Protein AF-A0AAD6QHA1-F1 (afdb_monomer)

Secondary structure (DSSP, 8-state):
---TTSS-S-SSS--HHHHH--GGG-------PPPB-TTSPBP-TT-----------PPSS-EEEEPBTTBB--TTTTT--S-EEEEE-EEETTEEE-TTSTT---

Sequence (106 aa):
MVDWTRGMIEDDDSAVDVKTIDLSTAHYLNFSIRVLDKDGNPAKPGDLLAVEISNWGPLPRDEWGSFDRENGGGSLTGHFPCATKAAIWYFEGIYTYSPQIPSTRG

Mean predicted aligned error: 6.44 Å

Structure (mmCIF, N/CA/C/O backbone):
data_AF-A0AAD6QHA1-F1
#
_entry.id   AF-A0AAD6QHA1-F1
#
loop_
_atom_site.group_PDB
_atom_site.id
_atom_site.type_symbol
_atom_site.label_atom_id
_atom_site.label_alt_id
_atom_site.label_comp_id
_atom_site.label_asym_id
_atom_site.label_entity_id
_atom_site.label_seq_id
_atom_site.pdbx_PDB_ins_code
_atom_site.Cartn_x
_atom_site.Cartn_y
_atom_site.Cartn_z
_atom_site.occupancy
_atom_site.B_iso_or_equiv
_atom_site.auth_seq_id
_atom_site.auth_comp_id
_atom_site.auth_asym_id
_atom_site.auth_atom_id
_atom_site.pdbx_PDB_model_num
ATOM 1 N N . MET A 1 1 ? -13.466 5.765 -4.783 1.00 72.44 1 MET A N 1
ATOM 2 C CA . MET A 1 1 ? -12.258 5.728 -3.933 1.00 72.44 1 MET A CA 1
ATOM 3 C C . MET A 1 1 ? -11.069 5.758 -4.879 1.00 72.44 1 MET A C 1
ATOM 5 O O . MET A 1 1 ? -11.236 5.327 -6.012 1.00 72.44 1 MET A O 1
ATOM 9 N N . VAL A 1 2 ? -9.958 6.362 -4.476 1.00 83.19 2 VAL A N 1
ATOM 10 C CA . VAL A 1 2 ? -8.706 6.358 -5.247 1.00 83.19 2 VAL A CA 1
ATOM 11 C C . VAL A 1 2 ? -7.726 5.452 -4.519 1.00 83.19 2 VAL A C 1
ATOM 13 O O . VAL A 1 2 ? -7.863 5.292 -3.301 1.00 83.19 2 VAL A O 1
ATOM 16 N N . ASP A 1 3 ? -6.776 4.861 -5.233 1.00 86.12 3 ASP A N 1
ATOM 17 C CA . ASP A 1 3 ? -5.660 4.186 -4.586 1.00 86.12 3 ASP A CA 1
ATOM 18 C C . ASP A 1 3 ? -4.821 5.208 -3.793 1.00 86.12 3 ASP A C 1
ATOM 20 O O . ASP A 1 3 ? -4.976 6.431 -3.902 1.00 86.12 3 ASP A O 1
ATOM 24 N N . TRP A 1 4 ? -3.925 4.701 -2.956 1.00 87.50 4 TRP A N 1
ATOM 25 C CA . TRP A 1 4 ? -3.149 5.515 -2.025 1.00 87.50 4 TRP A CA 1
ATOM 26 C C . TRP A 1 4 ? -2.196 6.516 -2.700 1.00 87.50 4 TRP A C 1
ATOM 28 O O . TRP A 1 4 ? -1.813 7.489 -2.045 1.00 87.50 4 TRP A O 1
ATOM 38 N N . THR A 1 5 ? -1.874 6.320 -3.984 1.00 88.31 5 THR A N 1
ATOM 39 C CA . THR A 1 5 ? -1.068 7.228 -4.816 1.00 88.31 5 THR A CA 1
ATOM 40 C C . THR A 1 5 ? -1.906 8.219 -5.621 1.00 88.31 5 THR A C 1
ATOM 42 O O . THR A 1 5 ? -1.347 9.138 -6.210 1.00 88.31 5 THR A O 1
ATOM 45 N N . ARG A 1 6 ? -3.241 8.072 -5.632 1.00 86.56 6 ARG A N 1
ATOM 46 C CA . ARG A 1 6 ? -4.174 8.834 -6.484 1.00 86.56 6 ARG A CA 1
ATOM 47 C C . ARG A 1 6 ? -3.962 8.585 -7.984 1.00 86.56 6 ARG A C 1
ATOM 49 O O . ARG A 1 6 ? -4.120 9.498 -8.792 1.00 86.56 6 ARG A O 1
ATOM 56 N N . GLY A 1 7 ? -3.653 7.349 -8.351 1.00 85.69 7 GLY A N 1
ATOM 57 C CA . GLY A 1 7 ? -3.519 6.899 -9.733 1.00 85.69 7 GLY A CA 1
ATOM 58 C C . GLY A 1 7 ? -2.256 7.415 -10.407 1.00 85.69 7 GLY A C 1
ATOM 59 O O . GLY A 1 7 ? -2.292 7.715 -11.595 1.00 85.69 7 GLY A O 1
ATOM 60 N N . MET A 1 8 ? -1.178 7.612 -9.641 1.00 87.50 8 MET A N 1
ATOM 61 C CA . MET A 1 8 ? 0.118 8.034 -10.188 1.00 87.50 8 MET A CA 1
ATOM 62 C C . MET A 1 8 ? 0.932 6.867 -10.749 1.00 87.50 8 MET A C 1
ATOM 64 O O . MET A 1 8 ? 1.867 7.106 -11.505 1.00 87.50 8 MET A O 1
ATOM 68 N N . ILE A 1 9 ? 0.610 5.638 -10.344 1.00 87.88 9 ILE A N 1
ATOM 69 C CA . ILE A 1 9 ? 1.168 4.419 -10.931 1.00 87.88 9 ILE A CA 1
ATOM 70 C C . ILE A 1 9 ? 0.294 4.040 -12.130 1.00 87.88 9 ILE A C 1
ATOM 72 O O . ILE A 1 9 ? -0.930 4.181 -12.058 1.00 87.88 9 ILE A O 1
ATOM 76 N N . GLU A 1 10 ? 0.934 3.673 -13.240 1.00 87.25 10 GLU A N 1
ATOM 77 C CA . GLU A 1 10 ? 0.264 3.340 -14.498 1.00 87.25 10 GLU A CA 1
ATOM 78 C C . GLU A 1 10 ? 0.381 1.843 -14.843 1.00 87.25 10 GLU A C 1
ATOM 80 O O . GLU A 1 10 ? 1.374 1.177 -14.548 1.00 87.25 10 GLU A O 1
ATOM 85 N N . ASP A 1 11 ? -0.616 1.315 -15.560 1.00 87.38 11 ASP A N 1
ATOM 86 C CA . ASP A 1 11 ? -0.611 -0.035 -16.145 1.00 87.38 11 ASP A CA 1
ATOM 87 C C . ASP A 1 11 ? 0.261 -0.076 -17.416 1.00 87.38 11 ASP A C 1
ATOM 89 O O . ASP A 1 11 ? -0.239 -0.064 -18.546 1.00 87.38 11 ASP A O 1
ATOM 93 N N . ASP A 1 12 ? 1.580 -0.046 -17.232 1.00 86.94 12 ASP A N 1
ATOM 94 C CA . ASP A 1 12 ? 2.583 -0.176 -18.293 1.00 86.94 12 ASP A CA 1
ATOM 95 C C . ASP A 1 12 ? 3.800 -1.010 -17.839 1.00 86.94 12 ASP A C 1
ATOM 97 O O . ASP A 1 12 ? 3.921 -1.372 -16.677 1.00 86.94 12 ASP A O 1
ATOM 101 N N . ASP A 1 13 ? 4.744 -1.323 -18.728 1.00 86.25 13 ASP A N 1
ATOM 102 C CA . ASP A 1 13 ? 5.968 -2.060 -18.354 1.00 86.25 13 ASP A CA 1
ATOM 103 C C . ASP A 1 13 ? 7.131 -1.134 -17.921 1.00 86.25 13 ASP A C 1
ATOM 105 O O . ASP A 1 13 ? 8.304 -1.522 -17.935 1.00 86.25 13 ASP A O 1
ATOM 109 N N . SER A 1 14 ? 6.833 0.111 -17.539 1.00 89.12 14 SER A N 1
ATOM 110 C CA . SER A 1 14 ? 7.798 1.112 -17.079 1.00 89.12 14 SER A CA 1
ATOM 111 C C . SER A 1 14 ? 7.792 1.222 -15.555 1.00 89.12 14 SER A C 1
ATOM 113 O O . SER A 1 14 ? 6.752 1.201 -14.918 1.00 89.12 14 SER A O 1
ATOM 115 N N . ALA A 1 15 ? 8.965 1.380 -14.939 1.00 89.50 15 ALA A N 1
ATOM 116 C CA . ALA A 1 15 ? 9.081 1.654 -13.499 1.00 89.50 15 ALA A CA 1
ATOM 117 C C . ALA A 1 15 ? 9.357 3.140 -13.200 1.00 89.50 15 ALA A C 1
ATOM 119 O O . ALA A 1 15 ? 9.807 3.490 -12.105 1.00 89.50 15 ALA A O 1
ATOM 120 N N . VAL A 1 16 ? 9.194 4.018 -14.197 1.00 91.38 16 VAL A N 1
ATOM 121 C CA . VAL A 1 16 ? 9.498 5.451 -14.063 1.00 91.38 16 VAL A CA 1
ATOM 122 C C . VAL A 1 16 ? 8.546 6.115 -13.075 1.00 91.38 16 VAL A C 1
ATOM 124 O O . VAL A 1 16 ? 9.007 6.849 -12.206 1.00 91.38 16 VAL A O 1
ATOM 127 N N . ASP A 1 17 ? 7.258 5.801 -13.164 1.00 90.31 17 ASP A N 1
ATOM 128 C CA . ASP A 1 17 ? 6.214 6.213 -12.225 1.00 90.31 17 ASP A CA 1
ATOM 129 C C . ASP A 1 17 ? 6.585 5.869 -10.771 1.00 90.31 17 ASP A C 1
ATOM 131 O O . ASP A 1 17 ? 6.673 6.763 -9.929 1.00 90.31 17 ASP A O 1
ATOM 135 N N . VAL A 1 18 ? 6.952 4.615 -10.496 1.00 88.38 18 VAL A N 1
ATOM 136 C CA . VAL A 1 18 ? 7.400 4.127 -9.180 1.00 88.38 18 VAL A CA 1
ATOM 137 C C . VAL A 1 18 ? 8.679 4.830 -8.723 1.00 88.38 18 VAL A C 1
ATOM 139 O O . VAL A 1 18 ? 8.860 5.087 -7.534 1.00 88.38 18 VAL A O 1
ATOM 142 N N . LYS A 1 19 ? 9.586 5.158 -9.649 1.00 90.12 19 LYS A N 1
ATOM 143 C CA . LYS A 1 19 ? 10.835 5.857 -9.327 1.00 90.12 19 LYS A CA 1
ATOM 144 C C . LYS A 1 19 ? 10.603 7.316 -8.953 1.00 90.12 19 LYS A C 1
ATOM 146 O O . LYS A 1 19 ? 11.296 7.829 -8.076 1.00 90.12 19 LYS A O 1
ATOM 151 N N . THR A 1 20 ? 9.696 7.999 -9.647 1.00 90.94 20 THR A N 1
ATOM 152 C CA . THR A 1 20 ? 9.534 9.460 -9.561 1.00 90.94 20 THR A CA 1
ATOM 153 C C . THR A 1 20 ? 8.334 9.915 -8.742 1.00 90.94 20 THR A C 1
ATOM 155 O O . THR A 1 20 ? 8.153 11.119 -8.573 1.00 90.94 20 THR A O 1
ATOM 158 N N . ILE A 1 21 ? 7.525 8.984 -8.234 1.00 90.56 21 ILE A N 1
ATOM 159 C CA . ILE A 1 21 ? 6.354 9.294 -7.415 1.00 90.56 21 ILE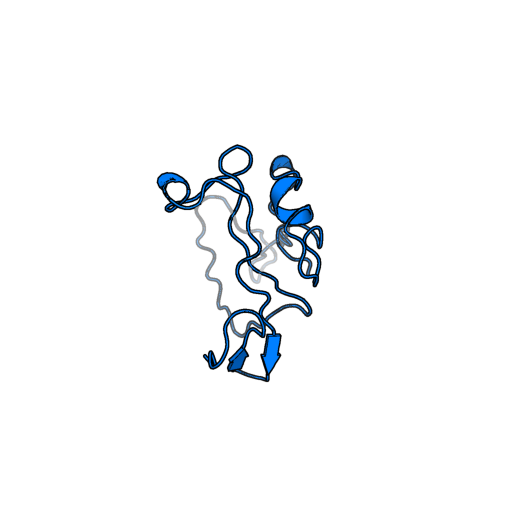 A CA 1
ATOM 160 C C . ILE A 1 21 ? 6.711 10.164 -6.202 1.00 90.56 21 ILE A C 1
ATOM 162 O O . ILE A 1 21 ? 7.693 9.919 -5.496 1.00 90.56 21 ILE A O 1
ATOM 166 N N . ASP A 1 22 ? 5.874 11.170 -5.945 1.00 90.38 22 ASP A N 1
ATOM 167 C CA . ASP A 1 22 ? 5.957 12.011 -4.754 1.00 90.38 22 ASP A CA 1
ATOM 168 C C . ASP A 1 22 ? 5.187 11.375 -3.589 1.00 90.38 22 ASP A C 1
ATOM 170 O O . ASP A 1 22 ? 3.976 11.561 -3.413 1.00 90.38 22 ASP A O 1
ATOM 174 N N . LEU A 1 23 ? 5.925 10.646 -2.754 1.00 89.56 23 LEU A N 1
ATOM 175 C CA . LEU A 1 23 ? 5.391 9.965 -1.576 1.00 89.56 23 LEU A CA 1
ATOM 176 C C . LEU A 1 23 ? 4.899 10.925 -0.477 1.00 89.56 23 LEU A C 1
ATOM 178 O O . LEU A 1 23 ? 4.220 10.471 0.443 1.00 89.56 23 LEU A O 1
ATOM 182 N N . SER A 1 24 ? 5.183 12.234 -0.552 1.00 90.94 24 SER A N 1
ATOM 183 C CA . SER A 1 24 ? 4.686 13.211 0.433 1.00 90.94 24 SER A CA 1
ATOM 184 C C . SER A 1 24 ? 3.175 13.445 0.340 1.00 90.94 24 SER A C 1
ATOM 186 O O . SER A 1 24 ? 2.554 13.919 1.292 1.00 90.94 24 SER A O 1
ATOM 188 N N . THR 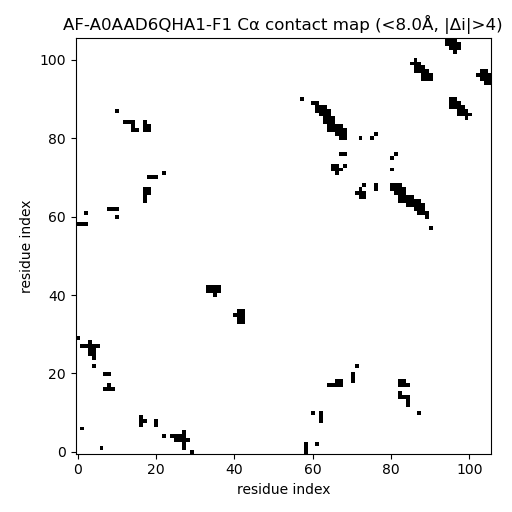A 1 25 ? 2.580 13.101 -0.802 1.00 89.06 25 THR A N 1
ATOM 189 C CA . THR A 1 25 ? 1.150 13.282 -1.072 1.00 89.06 25 THR A CA 1
ATOM 190 C C . THR A 1 25 ? 0.290 12.119 -0.577 1.00 89.06 25 THR A C 1
ATOM 192 O O . THR A 1 25 ? -0.918 12.283 -0.386 1.00 89.06 25 THR A O 1
ATOM 195 N N . ALA A 1 26 ? 0.904 10.960 -0.333 1.00 88.38 26 ALA A N 1
ATOM 196 C CA . ALA A 1 26 ? 0.242 9.791 0.221 1.00 88.38 26 ALA A CA 1
ATOM 197 C C . ALA A 1 26 ? -0.023 9.961 1.734 1.00 88.38 26 ALA A C 1
ATOM 199 O O . ALA A 1 26 ? 0.748 10.580 2.459 1.00 88.38 26 ALA A O 1
ATOM 200 N N . HIS A 1 27 ? -1.083 9.401 2.317 1.00 91.00 27 HIS A N 1
ATOM 201 C CA . HIS A 1 27 ? -2.079 8.485 1.758 1.00 91.00 27 HIS A CA 1
ATOM 202 C C . HIS A 1 27 ? -3.426 9.199 1.587 1.00 91.00 27 HIS A C 1
ATOM 204 O O . HIS A 1 27 ? -3.901 9.874 2.504 1.00 91.00 27 HIS A O 1
ATOM 210 N N . TYR A 1 28 ? -4.091 8.993 0.449 1.00 87.19 28 TYR A N 1
ATOM 211 C CA . TYR A 1 28 ? -5.417 9.560 0.197 1.00 87.19 28 TYR A CA 1
ATOM 212 C C . TYR A 1 28 ? -6.524 8.777 0.915 1.00 87.19 28 TYR A C 1
ATOM 214 O O . TYR A 1 28 ? -7.096 7.821 0.391 1.00 87.19 28 TYR A O 1
ATOM 222 N N . LEU A 1 29 ? -6.854 9.207 2.133 1.00 88.12 29 LEU A N 1
ATOM 223 C CA . LEU A 1 29 ? -7.894 8.586 2.951 1.00 88.12 29 LEU A CA 1
ATOM 224 C C . LEU A 1 29 ? -9.266 9.211 2.688 1.00 88.12 29 LEU A C 1
ATOM 226 O O . LEU A 1 29 ? -9.472 10.414 2.839 1.00 88.12 29 LEU A O 1
ATOM 230 N N . ASN A 1 30 ? -10.249 8.368 2.378 1.00 76.81 30 ASN A N 1
ATOM 231 C CA . ASN A 1 30 ? -11.650 8.780 2.312 1.00 76.81 30 ASN A CA 1
ATOM 232 C C . ASN A 1 30 ? -12.270 8.685 3.707 1.00 76.81 30 ASN A C 1
ATOM 234 O O . ASN A 1 30 ? -13.064 7.787 3.967 1.00 76.81 30 ASN A O 1
ATOM 238 N N . PHE A 1 31 ? -11.867 9.560 4.630 1.00 69.12 31 PHE A N 1
ATOM 239 C CA . PHE A 1 31 ? -12.368 9.501 6.003 1.00 69.12 31 PHE A CA 1
ATOM 240 C C . PHE A 1 31 ? -12.485 10.885 6.646 1.00 69.12 31 PHE A C 1
ATOM 242 O O . PHE A 1 31 ? -11.527 11.489 7.116 1.00 69.12 31 PHE A O 1
ATOM 249 N N . SER A 1 32 ? -13.716 11.382 6.692 1.00 80.12 32 SER A N 1
ATOM 250 C CA . SER A 1 32 ? -14.168 12.422 7.621 1.00 80.12 32 SER A CA 1
ATOM 251 C C . SER A 1 32 ? -15.646 12.170 7.909 1.00 80.12 32 SER A C 1
ATOM 253 O O . SER A 1 32 ? -16.522 12.948 7.542 1.00 80.12 32 SER A O 1
ATOM 255 N N . ILE A 1 33 ? -15.927 11.005 8.499 1.00 88.25 33 ILE A N 1
ATOM 256 C CA . ILE A 1 33 ? -17.284 10.564 8.826 1.00 88.25 33 ILE A CA 1
ATOM 257 C C . ILE A 1 33 ? -17.568 10.923 10.285 1.00 88.25 33 ILE A C 1
ATOM 259 O O . ILE A 1 33 ? -16.846 10.503 11.189 1.00 88.25 33 ILE A O 1
ATOM 263 N N . ARG A 1 34 ? -18.632 11.695 10.525 1.00 90.19 34 ARG A N 1
ATOM 264 C CA . ARG A 1 34 ? -19.125 11.976 11.878 1.00 90.19 34 ARG A CA 1
ATOM 265 C C . ARG A 1 34 ? -20.028 10.833 12.329 1.00 90.19 34 ARG A C 1
ATOM 267 O O . ARG A 1 34 ? -21.079 10.618 11.736 1.00 90.19 34 ARG A O 1
ATOM 274 N N . VAL A 1 35 ? -19.635 10.151 13.400 1.00 92.88 35 VAL A N 1
ATOM 275 C CA . VAL A 1 35 ? -20.447 9.107 14.036 1.00 92.88 35 VAL A CA 1
ATOM 276 C C . VAL A 1 35 ? -21.321 9.744 15.114 1.00 92.88 35 VAL A C 1
ATOM 278 O O . VAL A 1 35 ? -20.812 10.475 15.968 1.00 92.88 35 VAL A O 1
ATOM 281 N N . LEU A 1 36 ? -22.628 9.489 15.039 1.00 94.81 36 LEU A N 1
ATOM 282 C CA . LEU A 1 36 ? -23.634 9.952 15.994 1.00 94.81 36 LEU A CA 1
ATOM 283 C C . LEU A 1 36 ? -24.280 8.749 16.687 1.00 94.81 36 LEU A C 1
ATOM 285 O O . LEU A 1 36 ? -24.487 7.714 16.052 1.00 94.81 36 LEU A O 1
ATOM 289 N N . ASP A 1 37 ? -24.614 8.893 17.967 1.00 92.62 37 ASP A N 1
ATOM 290 C CA . ASP A 1 37 ? -25.474 7.939 18.667 1.00 92.62 37 ASP A CA 1
ATOM 291 C C . ASP A 1 37 ? -26.952 8.089 18.245 1.00 92.62 37 ASP A C 1
ATOM 293 O O . ASP A 1 37 ? -27.321 8.948 17.439 1.00 92.62 37 ASP A O 1
ATOM 297 N N . LYS A 1 38 ? -27.821 7.238 18.804 1.00 93.06 38 LYS A N 1
ATOM 298 C CA . LYS A 1 38 ? -29.271 7.238 18.533 1.00 93.06 38 LYS A CA 1
ATOM 299 C C . LYS A 1 38 ? -29.981 8.550 18.904 1.00 93.06 38 LYS A C 1
ATOM 301 O O . LYS A 1 38 ? -31.061 8.813 18.385 1.00 93.06 38 LYS A O 1
ATOM 306 N N . ASP A 1 39 ? -29.388 9.336 19.799 1.00 95.00 39 ASP A N 1
ATOM 307 C CA . ASP A 1 39 ? -29.929 10.592 20.318 1.00 95.00 39 ASP A CA 1
ATOM 308 C C . ASP A 1 39 ? -29.292 11.807 19.604 1.00 95.00 39 ASP A C 1
ATOM 310 O O . ASP A 1 39 ? -29.616 12.956 19.902 1.00 95.00 39 ASP A O 1
ATOM 314 N N . GLY A 1 40 ? -28.409 11.564 18.626 1.00 94.56 40 GLY A N 1
ATOM 315 C CA . GLY A 1 40 ? -27.750 12.582 17.81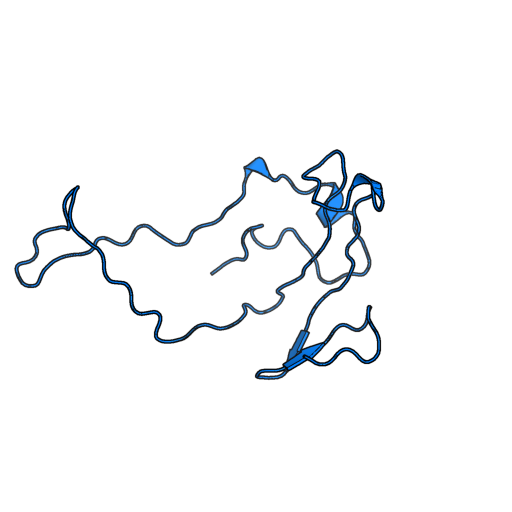1 1.00 94.56 40 GLY A CA 1
ATOM 316 C C . GLY A 1 40 ? -26.472 13.161 18.420 1.00 94.56 40 GLY A C 1
ATOM 317 O O . GLY A 1 40 ? -25.939 14.137 17.885 1.00 94.56 40 GLY A O 1
ATOM 318 N N . ASN A 1 41 ? -25.945 12.595 19.508 1.00 94.81 41 ASN A N 1
ATOM 319 C CA . ASN A 1 41 ? -24.697 13.071 20.102 1.00 94.81 41 ASN A CA 1
ATOM 320 C C . ASN A 1 41 ? -23.486 12.518 19.342 1.00 94.81 41 ASN A C 1
ATOM 322 O O . ASN A 1 41 ? -23.460 11.336 18.999 1.00 94.81 41 ASN A O 1
ATOM 326 N N . PRO A 1 42 ? -22.449 13.336 19.100 1.00 95.50 42 PRO A N 1
ATOM 327 C CA . PRO A 1 42 ? -21.231 12.862 18.464 1.00 95.50 42 PRO A CA 1
ATOM 328 C C . PRO A 1 42 ? -20.417 11.969 19.401 1.00 95.50 42 PRO A C 1
ATOM 330 O O . PRO A 1 42 ? -20.364 12.222 20.607 1.00 95.50 42 PRO A O 1
ATOM 333 N N . ALA A 1 43 ? -19.713 10.998 18.814 1.00 95.12 43 ALA A N 1
ATOM 334 C CA . ALA A 1 43 ? -18.664 10.251 19.504 1.00 95.12 43 ALA A CA 1
ATOM 335 C C . ALA A 1 43 ? -17.614 11.207 20.104 1.00 95.12 43 ALA A C 1
ATOM 337 O O . ALA A 1 43 ? -17.247 12.219 19.491 1.00 95.12 43 ALA A O 1
ATOM 338 N N . LYS A 1 44 ? -17.140 10.897 21.311 1.00 95.62 44 LYS A N 1
ATOM 339 C CA . LYS A 1 44 ? -16.241 11.737 22.113 1.00 95.62 44 LYS A CA 1
ATOM 340 C C . LYS A 1 44 ? -14.874 11.070 22.303 1.00 95.62 44 LYS A C 1
ATOM 342 O O . LYS A 1 44 ? -14.748 9.854 22.162 1.00 95.62 44 LYS A O 1
ATOM 347 N N . PRO A 1 45 ? -13.825 11.842 22.647 1.00 96.19 45 PRO A N 1
ATOM 348 C CA . PRO A 1 45 ? -12.534 11.268 23.012 1.00 96.19 45 PRO A CA 1
ATOM 349 C C . PRO A 1 45 ? -12.674 10.262 24.162 1.00 96.19 45 PRO A C 1
ATOM 351 O O . PRO A 1 45 ? -13.208 10.601 25.216 1.00 96.19 45 PRO A O 1
ATOM 354 N N . GLY A 1 46 ? -12.176 9.043 23.951 1.00 95.50 46 GLY A N 1
ATOM 355 C CA . GLY A 1 46 ? -12.279 7.934 24.904 1.00 95.50 46 GLY A CA 1
ATOM 356 C C . GLY A 1 46 ? -13.366 6.907 24.573 1.00 95.50 46 GLY A C 1
ATOM 357 O O . GLY A 1 46 ? -13.324 5.812 25.131 1.00 95.50 46 GLY A O 1
ATOM 358 N N . ASP A 1 47 ? -14.281 7.209 23.648 1.00 96.00 47 ASP A N 1
ATOM 359 C CA . ASP A 1 47 ? -15.261 6.235 23.161 1.00 96.00 47 ASP A CA 1
ATOM 360 C C . ASP A 1 47 ? -14.602 5.188 22.248 1.00 96.00 47 ASP A C 1
ATOM 362 O O . ASP A 1 47 ? -13.621 5.460 21.549 1.00 96.00 47 ASP A O 1
ATOM 366 N N . LEU A 1 48 ? -15.175 3.983 22.219 1.00 94.50 48 LEU A N 1
ATOM 367 C CA . LEU A 1 48 ? -14.782 2.928 21.287 1.00 94.50 48 LEU A CA 1
ATOM 368 C C . LEU A 1 48 ? -15.659 2.984 20.036 1.00 94.50 48 LEU A C 1
ATOM 370 O O . LEU A 1 48 ? -16.884 2.900 20.125 1.00 94.50 48 LEU A O 1
ATOM 374 N N . LEU A 1 49 ? -15.028 3.058 18.864 1.00 92.62 49 LEU A N 1
ATOM 375 C CA . LEU A 1 49 ? -15.711 2.897 17.586 1.00 92.62 49 LEU A CA 1
ATOM 376 C C . LEU A 1 49 ? -15.577 1.446 17.115 1.00 92.62 49 LEU A C 1
ATOM 378 O O . LEU A 1 49 ? -14.517 1.033 16.648 1.00 92.62 49 LEU A O 1
ATOM 382 N N . ALA A 1 50 ? -16.656 0.676 17.234 1.00 92.69 50 ALA A N 1
ATOM 383 C CA . ALA A 1 50 ? -16.740 -0.646 16.627 1.00 92.69 50 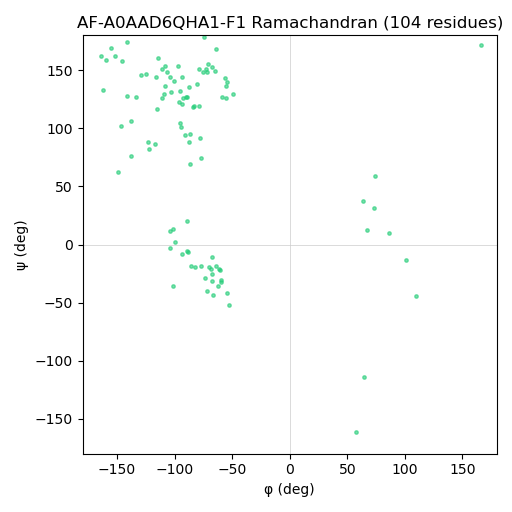ALA A CA 1
ATOM 384 C C . ALA A 1 50 ? -17.060 -0.499 15.132 1.00 92.69 50 ALA A C 1
ATOM 386 O O . ALA A 1 50 ? -18.096 0.059 14.771 1.00 92.69 50 ALA A O 1
ATOM 387 N N . VAL A 1 51 ? -16.168 -0.989 14.270 1.00 92.38 51 VAL A N 1
ATOM 388 C CA . VAL A 1 51 ? -16.344 -0.976 12.813 1.00 92.38 51 VAL A CA 1
ATOM 389 C C . VAL A 1 51 ? -16.447 -2.412 12.323 1.00 92.38 51 VAL A C 1
ATOM 391 O O . VAL A 1 51 ? -15.496 -3.181 12.447 1.00 92.38 51 VAL A O 1
ATOM 394 N N . GLU A 1 52 ? -17.596 -2.765 11.755 1.00 94.50 52 GLU A N 1
ATOM 395 C CA . GLU A 1 52 ? -17.773 -4.016 11.024 1.00 94.50 52 GLU A CA 1
ATOM 396 C C . GLU A 1 52 ? -17.522 -3.764 9.534 1.00 94.50 52 GLU A C 1
ATOM 398 O O . GLU A 1 52 ? -18.190 -2.940 8.908 1.00 94.50 52 GLU A O 1
ATOM 403 N N . ILE A 1 53 ? -16.547 -4.467 8.958 1.00 92.81 53 ILE A N 1
ATOM 404 C CA . ILE A 1 53 ? -16.267 -4.412 7.520 1.00 92.81 53 ILE A CA 1
ATOM 405 C C . ILE A 1 53 ? -17.089 -5.513 6.851 1.00 92.81 53 ILE A C 1
ATOM 407 O O . ILE A 1 53 ? -16.663 -6.664 6.792 1.00 92.81 53 ILE A O 1
ATOM 411 N N . SER A 1 54 ? -18.281 -5.166 6.366 1.00 92.50 54 SER A N 1
ATOM 412 C CA . SER A 1 54 ? -19.212 -6.150 5.795 1.00 92.50 54 SER A CA 1
ATOM 413 C C . SER A 1 54 ? -18.799 -6.661 4.411 1.00 92.50 54 SER A C 1
ATOM 415 O O . SER A 1 54 ? -19.159 -7.774 4.040 1.00 92.50 54 SER A O 1
ATOM 417 N N . ASN A 1 55 ? -18.080 -5.854 3.623 1.00 89.31 55 ASN A N 1
ATOM 418 C CA . ASN A 1 55 ? -17.538 -6.252 2.325 1.00 89.31 55 ASN A CA 1
ATOM 419 C C . ASN A 1 55 ? -16.384 -5.329 1.909 1.00 89.31 55 ASN A C 1
ATOM 421 O O . ASN A 1 55 ? -16.298 -4.187 2.365 1.00 89.31 55 ASN A O 1
ATOM 425 N N . TRP A 1 56 ? -15.531 -5.809 1.014 1.00 87.62 56 TRP A N 1
ATOM 426 C CA . TRP A 1 56 ? -14.463 -5.043 0.382 1.00 87.62 56 TRP A CA 1
ATOM 427 C C . TRP A 1 56 ? -14.166 -5.625 -1.004 1.00 87.62 56 TRP A C 1
ATOM 429 O O . TRP A 1 56 ? -14.565 -6.743 -1.322 1.00 87.62 56 TRP A O 1
ATOM 439 N N . GLY A 1 57 ? -13.490 -4.855 -1.848 1.00 84.31 57 GLY A N 1
ATOM 440 C CA . GLY A 1 57 ? -13.078 -5.303 -3.172 1.00 84.31 57 GLY A CA 1
ATOM 441 C C . GLY A 1 57 ? -12.011 -4.381 -3.752 1.00 84.31 57 GLY A C 1
ATOM 442 O O . GLY A 1 57 ? -11.856 -3.261 -3.251 1.00 84.31 57 GLY A O 1
ATOM 443 N N . PRO A 1 58 ? -11.277 -4.848 -4.772 1.00 80.19 58 PRO A N 1
ATOM 444 C CA . PRO A 1 58 ? -10.252 -4.050 -5.423 1.00 80.19 58 PRO A CA 1
ATOM 445 C C . PRO A 1 58 ? -10.884 -2.883 -6.175 1.00 80.19 58 PRO A C 1
ATOM 447 O O . PRO A 1 58 ? -12.033 -2.954 -6.638 1.00 80.19 58 PRO A O 1
ATOM 450 N N . LEU A 1 59 ? -10.122 -1.809 -6.323 1.00 73.38 59 LEU A N 1
ATOM 451 C CA . LEU A 1 59 ? -10.449 -0.798 -7.311 1.00 73.38 59 LEU A CA 1
ATOM 452 C C . LEU A 1 59 ? -9.991 -1.295 -8.689 1.00 73.38 59 LEU A C 1
ATOM 454 O O . LEU A 1 59 ? -9.058 -2.091 -8.800 1.00 73.38 59 LEU A O 1
ATOM 458 N N . PRO A 1 60 ? -10.654 -0.875 -9.778 1.00 64.69 60 PRO A N 1
ATOM 459 C CA . PRO A 1 60 ? -10.126 -1.132 -11.110 1.00 64.69 60 PRO A CA 1
ATOM 460 C C . PRO A 1 60 ? -8.735 -0.488 -11.228 1.00 64.69 60 PRO A C 1
ATOM 462 O O . PRO A 1 60 ? -8.642 0.716 -11.003 1.00 64.69 60 PRO A O 1
ATOM 465 N N . ARG A 1 61 ? -7.717 -1.266 -11.640 1.00 60.28 61 ARG A N 1
ATOM 466 C CA . ARG A 1 61 ? -6.293 -0.865 -11.765 1.00 60.28 61 ARG A CA 1
ATOM 467 C C . ARG A 1 61 ? -5.544 -0.732 -10.428 1.00 60.28 61 ARG A C 1
ATOM 469 O O . ARG A 1 61 ? -5.021 0.325 -10.104 1.00 60.28 61 ARG A O 1
ATOM 476 N N . ASP A 1 62 ? -5.492 -1.816 -9.656 1.00 61.03 62 ASP A N 1
ATOM 477 C CA . ASP A 1 62 ? -4.641 -1.888 -8.463 1.00 61.03 62 ASP A CA 1
ATOM 478 C C . ASP A 1 62 ? -3.292 -2.534 -8.826 1.00 61.03 62 ASP A C 1
ATOM 480 O O . ASP A 1 62 ? -3.173 -3.751 -8.973 1.00 61.03 62 ASP A O 1
ATOM 484 N N . GLU A 1 63 ? -2.271 -1.694 -8.990 1.00 59.62 63 GLU A N 1
ATOM 485 C CA . GLU A 1 63 ? -0.920 -2.073 -9.417 1.00 59.62 63 GLU A CA 1
ATOM 486 C C . GLU A 1 63 ? 0.053 -2.075 -8.227 1.00 59.62 63 GLU A C 1
ATOM 488 O O . GLU A 1 63 ? -0.036 -1.229 -7.331 1.00 59.62 63 GLU A O 1
ATOM 493 N N . TRP A 1 64 ? 1.009 -3.012 -8.201 1.00 63.66 64 TRP A N 1
ATOM 494 C CA . TRP A 1 64 ? 1.988 -3.127 -7.113 1.00 63.66 64 TRP A CA 1
ATOM 495 C C . TRP A 1 64 ? 3.427 -3.081 -7.644 1.00 63.66 64 TRP A C 1
ATOM 497 O O . TRP A 1 64 ? 3.746 -3.569 -8.723 1.00 63.66 64 TRP A O 1
ATOM 507 N N . GLY A 1 65 ? 4.340 -2.505 -6.866 1.00 58.38 65 GLY A N 1
ATOM 508 C CA . GLY A 1 65 ? 5.743 -2.359 -7.253 1.00 58.38 65 GLY A CA 1
ATOM 509 C C . GLY A 1 65 ? 6.674 -2.252 -6.049 1.00 58.38 65 GLY A C 1
ATOM 510 O O . GLY A 1 65 ? 6.227 -2.105 -4.913 1.00 58.38 65 GLY A O 1
ATOM 511 N N . SER A 1 66 ? 7.980 -2.344 -6.303 1.00 61.28 66 SER A N 1
ATOM 512 C CA . SER A 1 66 ? 9.035 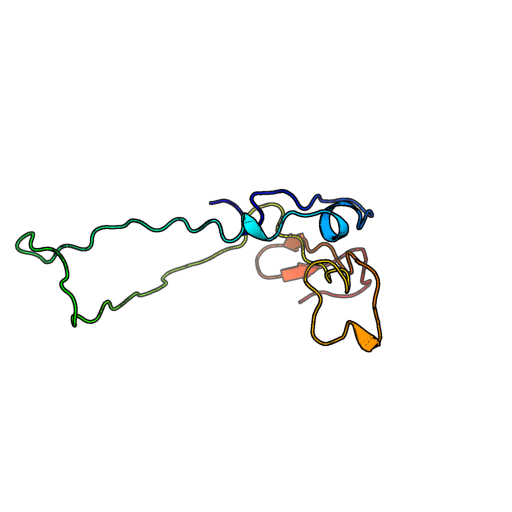-2.082 -5.324 1.00 61.28 66 SER A CA 1
ATOM 513 C C . SER A 1 66 ? 9.646 -0.711 -5.582 1.00 61.28 66 SER A C 1
ATOM 515 O O . SER A 1 66 ? 10.049 -0.400 -6.706 1.00 61.28 66 SER A O 1
ATOM 517 N N . PHE A 1 67 ? 9.761 0.084 -4.524 1.00 74.88 67 PHE A N 1
ATOM 518 C CA . PHE A 1 67 ? 10.319 1.428 -4.591 1.00 74.88 67 PHE A CA 1
ATOM 519 C C . PHE A 1 67 ? 11.826 1.438 -4.821 1.00 74.88 67 PHE A C 1
ATOM 521 O O . PHE A 1 67 ? 12.539 0.487 -4.491 1.00 74.88 67 PHE A O 1
ATOM 528 N N . ASP A 1 68 ? 12.299 2.550 -5.380 1.00 76.81 68 ASP A N 1
ATOM 529 C CA . ASP A 1 68 ? 13.723 2.842 -5.482 1.00 76.81 68 ASP A CA 1
ATOM 530 C C . ASP A 1 68 ? 14.335 3.012 -4.093 1.00 76.81 68 ASP A C 1
ATOM 532 O O . ASP A 1 68 ? 13.686 3.525 -3.177 1.00 76.81 68 ASP A O 1
ATOM 536 N N . ARG A 1 69 ? 15.612 2.655 -3.942 1.00 80.12 69 ARG A N 1
ATOM 537 C CA . ARG A 1 69 ? 16.340 2.868 -2.691 1.00 80.12 69 ARG A CA 1
ATOM 538 C C . ARG A 1 69 ? 16.301 4.307 -2.212 1.00 80.12 69 ARG A C 1
ATOM 540 O O . ARG A 1 69 ? 16.157 4.539 -1.013 1.00 80.12 69 ARG A O 1
ATOM 547 N N . GLU A 1 70 ? 16.455 5.241 -3.139 1.00 84.94 70 GLU A N 1
ATOM 548 C CA . GLU A 1 70 ? 16.574 6.663 -2.834 1.00 84.94 70 GLU A CA 1
ATOM 549 C C . GLU A 1 70 ? 15.204 7.362 -2.797 1.00 84.94 70 GLU A C 1
ATOM 551 O O . GLU A 1 70 ? 15.124 8.527 -2.415 1.00 84.94 70 GLU A O 1
ATOM 556 N N . ASN A 1 71 ? 14.118 6.662 -3.151 1.00 83.38 71 ASN A N 1
ATOM 557 C CA . ASN A 1 71 ? 12.755 7.193 -3.124 1.00 83.38 71 ASN A CA 1
ATOM 558 C C . ASN A 1 71 ? 11.757 6.165 -2.566 1.00 83.38 71 ASN A C 1
ATOM 560 O O . ASN A 1 71 ? 11.012 5.530 -3.308 1.00 83.38 71 ASN A O 1
ATOM 564 N N . GLY A 1 72 ? 11.769 5.995 -1.241 1.00 81.88 72 GLY A N 1
ATOM 565 C CA . GLY A 1 72 ? 10.841 5.139 -0.490 1.00 81.88 72 GLY A CA 1
ATOM 566 C C . GLY A 1 72 ? 11.490 3.883 0.091 1.00 81.88 72 GLY A C 1
ATOM 567 O O . GLY A 1 72 ? 11.300 3.584 1.271 1.00 81.88 72 GLY A O 1
ATOM 568 N N . GLY A 1 73 ? 12.316 3.188 -0.693 1.00 82.25 73 GLY A N 1
ATOM 569 C CA . GLY A 1 73 ? 12.977 1.952 -0.284 1.00 82.25 73 GLY A CA 1
ATOM 570 C C . GLY A 1 73 ? 12.006 0.843 0.147 1.00 82.25 73 GLY A C 1
ATOM 571 O O . GLY A 1 73 ? 10.821 0.825 -0.170 1.00 82.25 73 GLY A O 1
ATOM 572 N N . GLY A 1 74 ? 12.529 -0.135 0.878 1.00 80.81 74 GLY A N 1
ATOM 573 C CA . GLY A 1 74 ? 11.810 -1.355 1.241 1.00 80.81 74 GLY A CA 1
ATOM 574 C C . GLY A 1 74 ? 12.750 -2.426 1.784 1.00 80.81 74 GLY A C 1
ATOM 575 O O . GLY A 1 74 ? 13.976 -2.290 1.721 1.00 80.81 74 GLY A O 1
ATOM 576 N N . SER A 1 75 ? 12.197 -3.518 2.307 1.00 81.62 75 SER A N 1
ATOM 577 C CA . SER A 1 75 ? 12.972 -4.533 3.037 1.00 81.62 75 SER A CA 1
ATOM 578 C C . SER A 1 75 ? 14.096 -5.185 2.217 1.00 81.62 75 SER A C 1
ATOM 580 O O . SER A 1 75 ? 15.120 -5.551 2.784 1.00 81.62 75 SER A O 1
ATOM 582 N N . LEU A 1 76 ? 13.941 -5.303 0.892 1.00 83.94 76 LEU A N 1
ATOM 583 C CA . LEU A 1 76 ? 14.908 -5.964 -0.001 1.00 83.94 76 LEU A CA 1
ATOM 584 C C . LEU A 1 76 ? 15.764 -4.996 -0.829 1.00 83.94 76 LEU A C 1
ATOM 586 O O . LEU A 1 76 ? 16.496 -5.418 -1.720 1.00 83.94 76 LEU A O 1
ATOM 590 N N . THR A 1 77 ? 15.739 -3.708 -0.505 1.00 84.75 77 THR A N 1
ATOM 591 C CA . THR A 1 77 ? 16.448 -2.649 -1.245 1.00 84.75 77 THR A CA 1
ATOM 592 C C . THR A 1 77 ? 17.973 -2.820 -1.262 1.00 84.75 77 THR A C 1
ATOM 594 O O . THR A 1 77 ? 18.668 -2.276 -2.115 1.00 84.75 77 THR A O 1
ATOM 597 N N . GLY A 1 78 ? 18.533 -3.584 -0.316 1.00 82.75 78 GLY A N 1
ATOM 598 C CA . GLY A 1 78 ? 19.948 -3.970 -0.353 1.00 82.75 78 GLY A CA 1
ATOM 599 C C . GLY A 1 78 ? 20.297 -4.919 -1.508 1.00 82.75 78 GLY A C 1
ATOM 600 O O . GLY A 1 78 ? 21.439 -4.930 -1.954 1.00 82.75 78 GLY A O 1
ATOM 601 N N . HIS A 1 79 ? 19.320 -5.685 -1.999 1.00 86.56 79 HIS A N 1
ATOM 602 C CA . HIS A 1 79 ? 19.465 -6.625 -3.114 1.00 86.56 79 HIS A CA 1
ATOM 603 C C . HIS A 1 79 ? 18.905 -6.062 -4.426 1.00 86.56 79 HIS A C 1
ATOM 605 O O . HIS A 1 79 ? 19.484 -6.297 -5.483 1.00 86.56 79 HIS A O 1
ATOM 611 N N . PHE A 1 80 ? 17.820 -5.289 -4.350 1.00 84.44 80 PHE A N 1
ATOM 612 C CA . PHE A 1 80 ? 17.167 -4.643 -5.490 1.00 84.44 80 PHE A CA 1
ATOM 613 C C . PHE A 1 80 ? 17.130 -3.126 -5.260 1.00 84.44 80 PHE A C 1
ATOM 615 O O . PHE A 1 80 ? 16.141 -2.608 -4.748 1.00 84.44 80 PHE A O 1
ATOM 622 N N . PRO A 1 81 ? 18.227 -2.405 -5.555 1.00 83.88 81 PRO A N 1
ATOM 623 C CA . PRO A 1 81 ? 18.337 -0.988 -5.216 1.00 83.88 81 PRO A CA 1
ATOM 624 C C . PRO A 1 81 ? 17.548 -0.068 -6.156 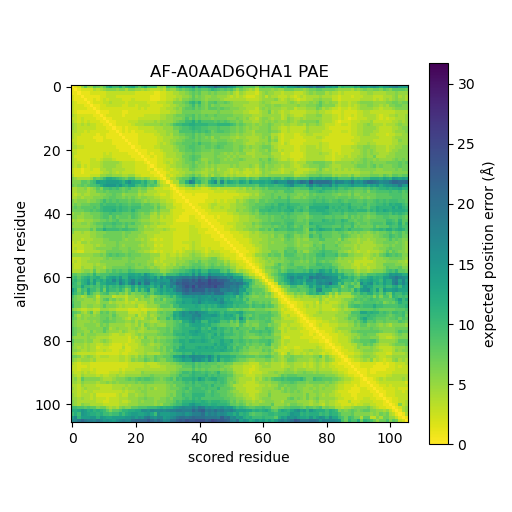1.00 83.88 81 PRO A C 1
ATOM 626 O O . PRO A 1 81 ? 17.294 1.079 -5.804 1.00 83.88 81 PRO A O 1
ATOM 629 N N . CYS A 1 82 ? 17.186 -0.544 -7.347 1.00 85.56 82 CYS A N 1
ATOM 630 C CA . CYS A 1 82 ? 16.492 0.251 -8.354 1.00 85.56 82 CYS A CA 1
ATOM 631 C C . CYS A 1 82 ? 14.977 0.078 -8.257 1.00 85.56 82 CYS A C 1
ATOM 633 O O . CYS A 1 82 ? 14.492 -1.039 -8.047 1.00 85.56 82 CYS A O 1
ATOM 635 N N . ALA A 1 83 ? 14.246 1.164 -8.514 1.00 85.69 83 ALA A N 1
ATOM 636 C CA . ALA A 1 83 ? 12.799 1.118 -8.701 1.00 85.69 83 ALA A CA 1
ATOM 637 C C . ALA A 1 83 ? 12.427 0.023 -9.705 1.00 85.69 83 ALA A C 1
ATOM 639 O O . ALA A 1 83 ? 12.995 -0.045 -10.799 1.00 85.69 83 ALA A O 1
ATOM 640 N N . THR A 1 84 ? 11.481 -0.831 -9.332 1.00 83.50 84 THR A N 1
ATOM 641 C CA . THR A 1 84 ? 11.019 -1.920 -10.190 1.00 83.50 84 THR A CA 1
ATOM 642 C C . THR A 1 84 ? 9.519 -2.077 -10.030 1.00 83.50 84 THR A C 1
ATOM 644 O O . THR A 1 84 ? 9.025 -2.278 -8.921 1.00 83.50 84 THR A O 1
ATOM 647 N N . LYS A 1 85 ? 8.789 -2.086 -11.143 1.00 85.31 85 LYS A N 1
ATOM 648 C CA . LYS A 1 85 ? 7.408 -2.558 -11.159 1.00 85.31 85 LYS A CA 1
ATOM 649 C C . LYS A 1 85 ? 7.422 -4.063 -11.393 1.00 85.31 85 LYS A C 1
ATOM 651 O O . LYS A 1 85 ? 7.489 -4.537 -12.519 1.00 85.31 85 LYS A O 1
ATOM 656 N N . ALA A 1 86 ? 7.513 -4.806 -10.293 1.00 77.81 86 ALA A N 1
ATOM 657 C CA . ALA A 1 86 ? 7.772 -6.243 -10.343 1.00 77.81 86 ALA A CA 1
ATOM 658 C C . ALA A 1 86 ? 6.604 -7.034 -10.951 1.00 77.81 86 ALA A C 1
ATOM 660 O O . ALA A 1 86 ? 6.834 -8.071 -11.568 1.00 77.81 86 ALA A O 1
ATOM 661 N N . ALA A 1 87 ? 5.370 -6.562 -10.762 1.00 80.69 87 ALA A N 1
ATOM 662 C CA . ALA A 1 87 ? 4.177 -7.205 -11.288 1.00 80.69 87 ALA A CA 1
ATOM 663 C C . ALA A 1 87 ? 2.991 -6.243 -11.289 1.00 80.69 87 ALA A C 1
ATOM 665 O O . ALA A 1 87 ? 2.690 -5.633 -10.266 1.00 80.69 87 ALA A O 1
ATOM 666 N N . ILE A 1 88 ? 2.268 -6.187 -12.402 1.00 84.81 88 ILE A N 1
ATOM 667 C CA . ILE A 1 88 ? 0.924 -5.613 -12.434 1.00 84.81 88 ILE A CA 1
ATOM 668 C C . ILE A 1 88 ? -0.064 -6.759 -12.269 1.00 84.81 88 ILE A C 1
ATOM 670 O O . ILE A 1 88 ? 0.078 -7.804 -12.913 1.00 84.81 88 ILE A O 1
ATOM 674 N N . TRP A 1 89 ? -1.030 -6.578 -11.373 1.00 85.69 89 TRP A N 1
ATOM 675 C CA . TRP A 1 89 ? -1.970 -7.620 -10.995 1.00 85.69 89 TRP A CA 1
ATOM 676 C C . TRP A 1 89 ? -3.360 -7.310 -11.525 1.00 85.69 89 TRP A C 1
ATOM 678 O O . TRP A 1 89 ? -3.914 -6.234 -11.317 1.00 85.69 89 TRP A O 1
ATOM 688 N N . TYR A 1 90 ? -3.938 -8.299 -12.195 1.00 85.12 90 TYR A N 1
ATOM 689 C CA . TYR A 1 90 ? -5.305 -8.258 -12.686 1.00 85.12 90 TYR A CA 1
ATOM 690 C C . TYR A 1 90 ? -6.179 -9.167 -11.828 1.00 85.12 90 TYR A C 1
ATOM 692 O O . TYR A 1 90 ? -5.716 -10.186 -11.310 1.00 85.12 90 TYR A O 1
ATOM 700 N N . PHE A 1 91 ? -7.451 -8.797 -11.681 1.00 85.88 91 PHE A N 1
ATOM 701 C CA . PHE A 1 91 ? -8.419 -9.529 -10.868 1.00 85.88 91 PHE A CA 1
ATOM 702 C C . PHE A 1 91 ? -9.477 -10.205 -11.742 1.00 85.88 91 PHE A C 1
ATOM 704 O O . PHE A 1 91 ? -10.172 -9.550 -12.518 1.00 85.88 91 PHE A O 1
ATOM 711 N N . GLU A 1 92 ? -9.647 -11.513 -11.557 1.00 84.50 92 GLU A N 1
ATOM 712 C CA . GLU A 1 92 ? -10.719 -12.321 -12.145 1.00 84.50 92 GLU A CA 1
ATOM 713 C C . GLU A 1 92 ? -11.591 -12.905 -11.031 1.00 84.50 92 GLU A C 1
ATOM 715 O O . GLU A 1 92 ? -11.383 -14.018 -10.537 1.00 84.50 92 GLU A O 1
ATOM 720 N N . GLY A 1 93 ? -12.587 -12.125 -10.606 1.00 85.38 93 GLY A N 1
ATOM 721 C CA . GLY A 1 93 ? -13.418 -12.471 -9.457 1.00 85.38 93 GLY A CA 1
ATOM 722 C C . GLY A 1 93 ? -12.586 -12.489 -8.176 1.00 85.38 93 GLY A C 1
ATOM 723 O O . GLY A 1 93 ? -12.104 -11.448 -7.744 1.00 85.38 93 GLY A O 1
ATOM 724 N N . ILE A 1 94 ? -12.433 -13.670 -7.576 1.00 85.12 94 ILE A N 1
ATOM 725 C CA . ILE A 1 94 ? -11.611 -13.865 -6.370 1.00 85.12 94 ILE A CA 1
ATOM 726 C C . ILE A 1 94 ? -10.144 -14.172 -6.682 1.00 85.12 94 ILE A C 1
ATOM 728 O O . ILE A 1 94 ? -9.352 -14.278 -5.752 1.00 85.12 94 ILE A O 1
ATOM 732 N N . TYR A 1 95 ? -9.803 -14.363 -7.960 1.00 87.00 95 TYR A N 1
ATOM 733 C CA . TYR A 1 95 ? -8.457 -14.735 -8.371 1.00 87.00 95 TYR A CA 1
ATOM 734 C C . TYR A 1 95 ? -7.645 -13.523 -8.801 1.00 87.00 95 TYR A C 1
ATOM 736 O O . TYR A 1 95 ? -8.197 -12.546 -9.316 1.00 87.00 95 TYR A O 1
ATOM 744 N N . THR A 1 96 ? -6.327 -13.627 -8.674 1.00 87.06 96 THR A N 1
ATOM 745 C CA . THR A 1 96 ? -5.387 -12.643 -9.213 1.00 87.06 96 THR A CA 1
ATOM 746 C C . THR A 1 96 ? -4.293 -13.300 -10.046 1.00 87.06 96 THR A C 1
ATOM 748 O O . THR A 1 96 ? -3.871 -14.425 -9.765 1.00 87.06 96 THR A O 1
ATOM 751 N N . TYR A 1 97 ? -3.842 -12.609 -11.089 1.00 87.56 97 TYR A N 1
ATOM 752 C CA . TYR A 1 97 ? -2.736 -13.047 -11.936 1.00 87.56 97 TYR A CA 1
ATOM 753 C C . TYR A 1 97 ? -1.919 -11.854 -12.432 1.00 87.56 97 TYR A C 1
ATOM 755 O O . TYR A 1 97 ? -2.421 -10.731 -12.501 1.00 87.56 97 TYR A O 1
ATOM 763 N N . SER A 1 98 ? -0.670 -12.111 -12.819 1.00 86.94 98 SER A N 1
ATOM 764 C CA . SER A 1 98 ? 0.216 -11.108 -13.407 1.00 86.94 98 SER A CA 1
ATOM 765 C C . SER A 1 98 ? 0.915 -11.662 -14.655 1.00 86.94 98 SER A C 1
ATOM 767 O O . SER A 1 98 ? 1.555 -12.713 -14.574 1.00 86.94 98 SER A O 1
ATOM 769 N N . PRO A 1 99 ? 0.845 -10.982 -15.815 1.00 87.19 99 PRO A N 1
ATOM 770 C CA . PRO A 1 99 ? 1.601 -11.360 -17.008 1.00 87.19 99 PRO A CA 1
ATOM 771 C C . PRO A 1 99 ? 3.118 -11.352 -16.787 1.00 87.19 99 PRO A C 1
ATOM 773 O O . PRO A 1 99 ? 3.822 -12.175 -17.373 1.00 87.19 99 PRO A O 1
ATOM 776 N N . GLN A 1 100 ? 3.618 -10.461 -15.922 1.00 86.06 100 GLN A N 1
ATOM 777 C CA . GLN A 1 100 ? 5.040 -10.360 -15.589 1.00 86.06 100 GLN A CA 1
ATOM 778 C C . GLN A 1 100 ? 5.550 -11.573 -14.794 1.00 86.06 100 GLN A C 1
ATOM 780 O O . GLN A 1 100 ? 6.750 -11.851 -14.805 1.00 86.06 100 GLN A O 1
ATOM 785 N N . ILE A 1 101 ? 4.658 -12.328 -14.139 1.00 86.94 101 ILE A N 1
ATOM 786 C CA . ILE A 1 101 ? 5.004 -13.542 -13.391 1.00 86.94 101 ILE A CA 1
ATOM 787 C C . ILE A 1 101 ? 4.186 -14.731 -13.926 1.00 86.94 101 ILE A C 1
ATOM 789 O O . ILE A 1 101 ? 3.110 -15.047 -13.404 1.00 86.94 101 ILE A O 1
ATOM 793 N N . PRO A 1 102 ? 4.693 -15.439 -14.954 1.00 85.00 102 PRO A N 1
ATOM 794 C CA . PRO A 1 102 ? 3.964 -16.526 -15.596 1.00 85.00 102 PRO A CA 1
ATOM 795 C C . PRO A 1 102 ? 3.530 -17.618 -14.612 1.00 85.00 102 PRO A C 1
ATOM 797 O O . PRO A 1 102 ? 4.279 -18.009 -13.720 1.00 85.00 102 PRO A O 1
ATOM 800 N N . SER A 1 103 ? 2.343 -18.185 -14.841 1.00 82.44 103 SER A N 1
ATOM 801 C CA . SER A 1 103 ? 1.759 -19.287 -14.051 1.00 82.44 103 SER A CA 1
ATOM 802 C C . SER A 1 103 ? 1.381 -18.945 -12.604 1.00 82.44 103 SER A C 1
ATOM 804 O O . SER A 1 103 ? 1.064 -19.850 -11.831 1.00 82.44 103 SER A O 1
ATOM 806 N N . THR A 1 104 ? 1.365 -17.663 -12.230 1.00 77.25 104 THR A N 1
ATOM 807 C CA . THR A 1 104 ? 0.785 -17.228 -10.956 1.00 77.25 104 THR A CA 1
ATOM 808 C C . THR A 1 104 ? -0.723 -17.063 -11.089 1.00 77.25 104 THR A C 1
ATOM 810 O O . THR A 1 104 ? -1.217 -16.278 -11.895 1.00 77.25 104 THR A O 1
ATOM 813 N N . ARG A 1 105 ? -1.463 -17.842 -10.300 1.00 76.25 105 ARG A N 1
ATOM 814 C CA . ARG A 1 105 ? -2.892 -17.649 -10.069 1.00 76.25 105 ARG A CA 1
ATOM 815 C C . ARG A 1 105 ? -3.147 -17.877 -8.587 1.00 76.25 105 ARG A C 1
ATOM 817 O O . ARG A 1 105 ? -3.037 -19.012 -8.123 1.00 76.25 105 ARG A O 1
ATOM 824 N N . GLY A 1 106 ? -3.384 -16.785 -7.872 1.00 63.03 106 GLY A N 1
ATOM 825 C CA . GLY A 1 106 ? -3.776 -16.773 -6.460 1.00 63.03 106 GLY A CA 1
ATOM 826 C C . GLY A 1 106 ? -5.278 -16.690 -6.324 1.00 63.03 106 GLY A C 1
ATOM 827 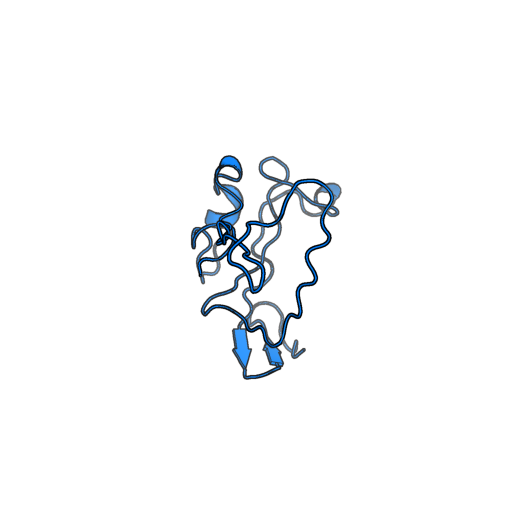O O . GLY A 1 106 ? -5.887 -16.089 -7.236 1.00 63.03 106 GLY A O 1
#

pLDDT: mean 84.91, std 8.59, range [58.38, 96.19]

Solvent-accessible surface area (backbone atoms only — not comparable to full-atom values): 7037 Å² total; per-residue (Å²): 137,64,54,54,70,66,70,58,66,70,101,62,99,62,30,60,45,53,45,68,58,69,71,85,73,47,68,59,72,94,76,87,78,86,58,60,50,98,88,67,50,65,76,53,96,88,65,84,84,87,80,82,82,89,77,85,79,85,64,92,86,58,69,51,66,44,32,10,48,92,45,83,28,59,97,57,25,92,81,46,47,59,38,35,59,69,34,54,52,46,75,62,87,90,32,38,36,25,85,73,44,78,94,49,73,84

Radius of gyration: 18.66 Å; Cα contacts (8 Å, |Δi|>4): 132; chains: 1; bounding box: 50×33×43 Å

Organism: NCBI:txid444605

Foldseek 3Di:
DAQQQRQQDDPDQDLVSLAPRDCVSGGDDPDDDFDADPVGHTDDPPDDDDDDPPDDDDDPFDFDWAHAQVGPHDDCCVPVRGTGSQFGWDDDPPWIDTPSDPPDID

InterPro domains:
  IPR004304 Acetamidase/Formamidase [PF03069] (1-104)
  IPR004304 Acetamidase/Formamidase [PTHR31891] (1-105)

=== Feature glossary ===
Each block in this record encodes a different view of the same protein. In brief:

Predicted aligned error. PAE(i, j) answers: if I align the predicted and true structures on residue i, how far off (in Å) do I expect residue j to be? A block-diagonal PAE matrix with low values on the blocks and high values off-diagonal is the signature of a multi-domain protein with confidently predicted domains but uncertain inter-domain orientation.

Contact-map, Ramachandran, and PAE plots. Plot images: a contact map (which residues are close in 3D, as an N×N binary image), a Ramachandran scatter (backbone torsion angles, revealing secondary-structure composition at a glance), and — for AlphaFold st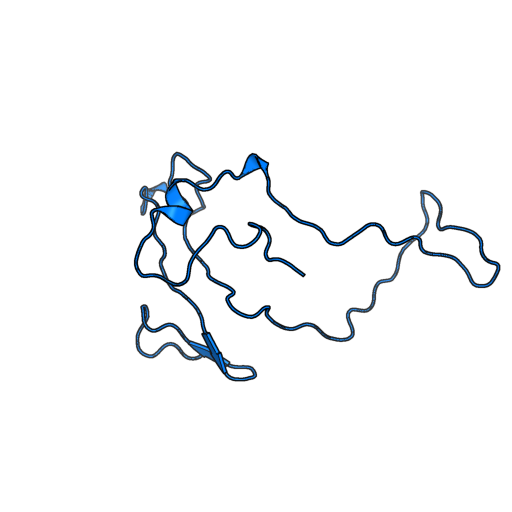ructures — a PAE heatmap (pairwise prediction confidence).

Backbone torsions (φ/ψ). φ (phi) and ψ (psi) are the two rotatable backbone dihedrals per residue: φ is the C(i-1)–N–Cα–C torsion, ψ is the N–Cα–C–N(i+1) torsion, both in degrees on (−180°, 180°]. α-helical residues cluster near (−60°, −45°); β-strand residues near (−120°, +130°). A Ramachandran plot is simply a scatter of (φ, ψ) for every residue.

Fo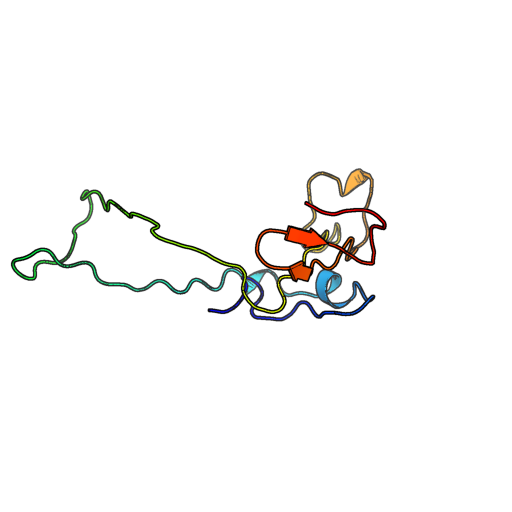ldseek 3Di. A 3Di character summarizes, for each residue, the relative orientation of the Cα frame of its nearest spatial neighbor. Because it encodes fold topology rather than chemistry, 3Di alignments detect remote structural similarity that sequence alignment misses.

Radius of gyration, Cα contacts, bounding box. Three whole-structure scalars: the radius of gyration (RMS distance of Cα from centroid, in Å), the count of Cα–Cα contacts (pairs closer than 8 Å and separated by more than four residues in sequence — i.e. tertiary, not local, contacts), and the bounding-box dimensions. Together they distinguish compact globular folds from extended fibres or disordered chains.

Sequence. Sequence gives the chain of amino acids in standard one-letter code (A=alanine, C=cysteine, …, Y=tyrosine), read N→C. It is the only feature that is directly encoded by the gene; all structural features are derived from the folded form of this sequence.

mmCIF coordinates. Atomic coordinates in PDBx/mmCIF format — the same representation the Protein Data Bank distributes. Each line of the _atom_site loop places one backbone atom in Cartesian space (units: ångströms, origin: arbitrary).

Secondary structure (3-state, P-SEA). Three-state secondary structure (P-SEA) collapses the eight DSSP classes into helix (a), strand (b), and coil (c). P-SEA assigns these from Cα geometry alone — distances and angles — without requiring backbone oxygens, so it works on any Cα trace.

InterPro / GO / CATH / organism. Functional annotations link the protein to curated databases. InterPro entries identify conserved domains and families by matching the sequence against member-database signatures (Pfam, PROSITE, CDD, …). Gene Ontology (GO) terms describe molecular function, biological process, and cellular component in a controlled vocabulary. CATH places the structure in a hierarchical fold classification (Class/Architecture/Topology/Homologous-superfamily). The organism is the source species.

B-factor. B-factor (Debye–Waller factor) reflects atomic displacement in the crystal lattice. It is an experimental observable (units Å²), not a prediction; low values mean the atom is pinned down, high values mean it moves or is heterogeneous across the crystal.

Rendered structure images. Structure images are PyMOL renders from six orthogonal camera directions. Cartoon representation draws helices as coils and strands as arrows; sticks shows the backbone as bonds; surface shows the solvent-excluded envelope. Rainbow coloring maps sequence position to hue (blue→red, N→C); chain coloring assigns a distinct color per polypeptide.

Solvent-accessible surface area. Solvent-accessible surface area (SASA) is the area in Å² traced out by the centre of a 1.4 Å probe sphere (a water molecule) rolled over the protein's van der Waals surface (Shrake–Rupley / Lee–Richards construction). Buried residues have near-zero SASA; fully exposed residues can exceed 200 Å². The total SASA scales roughly with the number of surface residues.

Secondary structure (8-state, DSSP). The SS8 string is DSSP's per-residue secondary-structure call. α-helix (H) means an i→i+4 H-bond ladder; β-strand (E) means the residue participates in a β-sheet; 3₁₀ (G) and π (I) are tighter and wider helices; T/S are turns/bends; '-' is loop.

pLDDT. For AlphaFold models, the B-factor field carries pLDDT — the model's own estimate of local accuracy on a 0–100 scale. Regions with pLDDT<50 should be treated as essentially unmodeled; they often correspond to intrinsically disordered segments.

Nearest PDB structures. Nearest PDB neighbors are the top structural matches found by Foldseek when searching this structure against the entire Protein Data Bank. Each hit reports a TM-score (0 to 1; >0.5 almost always implies the same fold) and an E-value. These are *structural* homologs — they may share no detectable sequence similarity.